Protein 1JI9 (pdb70)

InterPro domains:
  IPR000006 Metallothionein, vertebrate [PF00131] (1-68)
  IPR000006 Metallothionein, vertebrate [PR00860] (6-18)
  IPR000006 Metallothionein, vertebrate [PR00860] (28-41)
  IPR000006 Metallothionein, vertebrate [PR00860] (42-51)
  IPR000006 Metallothionein, vertebrate [PTHR23299] (1-68)
  IPR017854 Metallothionein domain superfamily [SSF57868] (1-68)
  IPR018064 Metallothionein, vertebrate, metal binding site [PS00203] (14-32)
  IPR023587 Metallothionein domain superfamily, vertebrate [G3DSA:4.10.10.10] (1-68)

B-factor: mean 1.06, std 0.88, range [0.21, 5.03]

Secondary structure (DSSP, 8-state):
----SSS-TT-TTTTTT-TT---SS--STTSS-SS--

Nearest PDB structures (foldseek):
  1ji9-assembly1_A  TM=1.028E+00  e=2.757E-07  Mus musculus
  2fj4-assembly1_A  TM=8.692E-01  e=2.219E-04  Homo sapiens

GO terms:
  GO:0030003 intracellular monoatomic cation homeostasis (P, IDA)
  GO:0050768 negative regulation of neurogenesis (P, IDA)
  GO:0046872 metal ion binding (F, IDA)
  GO:0005829 cytosol (C, TAS)
  GO:0071585 detoxification of cadmium ion (P, IMP)
  GO:0008021 synaptic vesicle (C, IDA)
  GO:0043524 negative regulation of neuron apoptotic process (P, IDA)
  GO:0008270 zinc ion binding (F, IDA)
  GO:0006829 zinc ion transport (P, IDA)
  GO:0006882 intracellular zinc ion homeostasis (P, IDA)
  GO:0008270 zinc ion binding (F, IC)
  GO:0043066 negative regulation of apoptotic process (P, IMP)
  GO:0006882 intracellular zinc ion homeostasis (P, IMP)
  GO:0006979 response to oxidative stress (P, IMP)

Structure (mmCIF, N/CA/C/O backbone):
data_1JI9
#
_entry.id   1JI9
#
_cell.length_a   1.000
_cell.length_b   1.000
_cell.length_c   1.000
_cell.angle_alpha   90.00
_cell.angle_beta   90.00
_cell.angle_gamma   90.00
#
_symmetry.space_group_name_H-M   'P 1'
#
loop_
_entity.id
_entity.type
_entity.pdbx_description
1 polymer METALLOTHIONEIN-III
2 non-polymer 'CADMIUM ION'
#
loop_
_atom_site.group_PDB
_atom_site.id
_atom_site.type_symbol
_atom_site.label_atom_id
_atom_site.label_alt_id
_atom_site.label_comp_id
_atom_site.label_asym_id
_atom_site.label_entity_id
_atom_site.label_seq_id
_atom_site.pdbx_PDB_ins_code
_atom_site.Cartn_x
_atom_site.Cartn_y
_atom_site.Cartn_z
_atom_site.occupancy
_atom_site.B_iso_or_equiv
_atom_site.auth_seq_id
_atom_site.auth_comp_id
_atom_site.auth_asym_id
_atom_site.auth_atom_id
_atom_site.pdbx_PDB_model_num
ATOM 1 N N . LYS A 1 1 ? -7.367 1.994 8.166 1.00 1.94 32 LYS A N 1
ATOM 2 C CA . LYS A 1 1 ? -6.337 3.073 8.213 1.00 1.49 32 LYS A CA 1
ATOM 3 C C . LYS A 1 1 ? -5.594 3.158 6.877 1.00 1.14 32 LYS A C 1
ATOM 4 O O . LYS A 1 1 ? -5.627 2.242 6.079 1.00 1.67 32 LYS A O 1
ATOM 25 N N . SER A 1 2 ? -4.921 4.249 6.628 1.00 1.05 33 SER A N 1
ATOM 26 C CA . SER A 1 2 ? -4.174 4.387 5.344 1.00 0.88 33 SER A CA 1
ATOM 27 C C . SER A 1 2 ? -3.225 3.205 5.162 1.00 0.95 33 SER A C 1
ATOM 28 O O . SER A 1 2 ? -2.796 2.901 4.068 1.00 1.93 33 SER A O 1
ATOM 36 N N . CYS A 1 3 ? -2.909 2.545 6.237 1.00 0.52 34 CYS A N 1
ATOM 37 C CA . CYS A 1 3 ? -1.990 1.363 6.183 1.00 0.56 34 CYS A CA 1
AT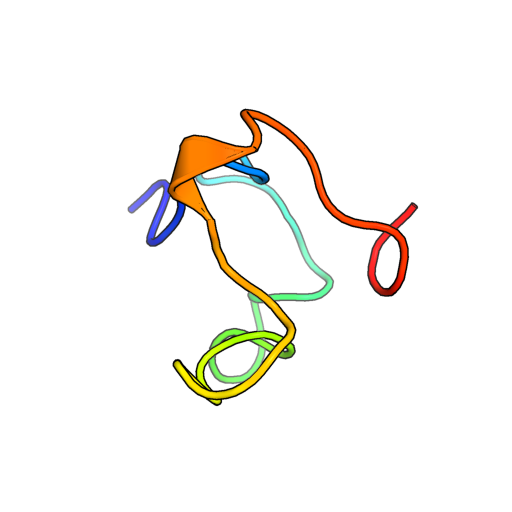OM 38 C C . CYS A 1 3 ? -0.896 1.543 5.137 1.00 0.46 34 CYS A C 1
ATOM 39 O O . CYS A 1 3 ? -0.408 0.570 4.611 1.00 0.50 34 CYS A O 1
ATOM 47 N N . CYS A 1 4 ? -0.515 2.748 4.796 1.00 0.45 35 CYS A N 1
ATOM 48 C CA . CYS A 1 4 ? 0.523 2.876 3.733 1.00 0.46 35 CYS A CA 1
ATOM 49 C C . CYS A 1 4 ? 0.958 4.309 3.470 1.00 0.42 35 CYS A C 1
ATOM 50 O O . CYS A 1 4 ? 0.250 5.264 3.722 1.00 0.72 35 CYS A O 1
ATOM 58 N N . SER A 1 5 ? 2.103 4.426 2.870 1.00 0.43 36 SER A N 1
ATOM 59 C CA . SER A 1 5 ? 2.622 5.745 2.454 1.00 0.43 36 SER A CA 1
ATOM 60 C C . SER A 1 5 ? 2.357 5.861 0.951 1.00 0.38 36 SER A C 1
ATOM 61 O O . SER A 1 5 ? 2.430 6.923 0.365 1.00 0.46 36 SER A O 1
ATOM 69 N N . CYS A 1 6 ? 2.014 4.748 0.334 1.00 0.33 37 CYS A N 1
ATOM 70 C CA . CYS A 1 6 ? 1.700 4.759 -1.131 1.00 0.31 37 CYS A CA 1
ATOM 71 C C . CYS A 1 6 ? 0.193 4.624 -1.350 1.00 0.25 37 CYS A C 1
ATOM 72 O O . CYS A 1 6 ? -0.295 4.625 -2.464 1.00 0.26 37 CYS A O 1
ATOM 80 N N . CYS A 1 7 ? -0.535 4.493 -0.286 1.00 0.24 38 CYS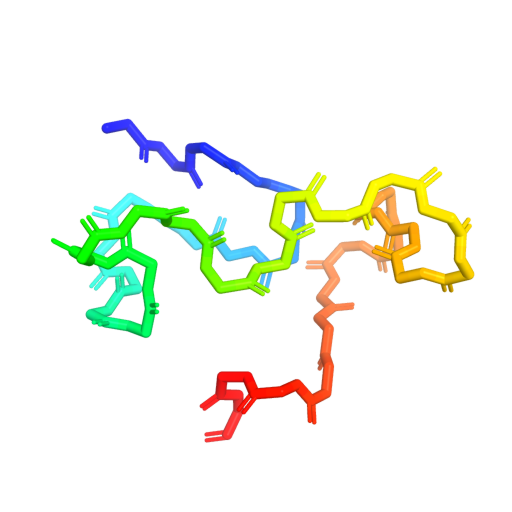 A N 1
ATOM 81 C CA . CYS A 1 7 ? -1.999 4.338 -0.365 1.00 0.22 38 CYS A CA 1
ATOM 82 C C . CYS A 1 7 ? -2.703 5.103 0.750 1.00 0.23 38 CYS A C 1
ATOM 83 O O . CYS A 1 7 ? -2.134 5.350 1.795 1.00 0.27 38 CYS A O 1
ATOM 91 N N . PRO A 1 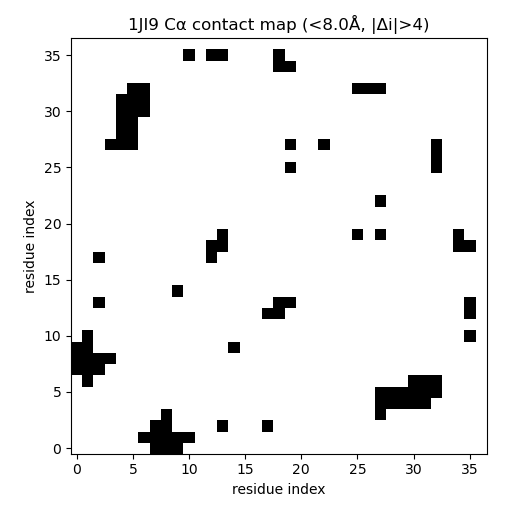8 ? -3.939 5.419 0.495 1.00 0.27 39 PRO A N 1
ATOM 92 C CA . PRO A 1 8 ? -4.768 6.120 1.480 1.00 0.35 39 PRO A CA 1
ATOM 93 C C . PRO A 1 8 ? -5.518 5.077 2.310 1.00 0.31 39 PRO A C 1
ATOM 94 O O . PRO A 1 8 ? -5.275 3.893 2.189 1.00 0.27 39 PRO A O 1
ATOM 105 N N . ALA A 1 9 ? -6.430 5.489 3.135 1.00 0.42 40 ALA A N 1
ATOM 106 C CA . ALA A 1 9 ? -7.188 4.492 3.941 1.00 0.46 40 ALA A CA 1
ATOM 107 C C . ALA A 1 9 ? -8.341 3.924 3.115 1.00 0.39 40 ALA A C 1
ATOM 108 O O . ALA A 1 9 ? -9.141 3.146 3.595 1.00 0.45 40 ALA A O 1
ATOM 115 N N . GLY A 1 10 ? -8.439 4.321 1.878 1.00 0.33 41 GLY A N 1
ATOM 116 C CA . GLY A 1 10 ? -9.548 3.820 1.021 1.00 0.36 41 GLY A CA 1
ATOM 117 C C . GLY A 1 10 ? -9.024 2.822 -0.018 1.00 0.33 41 GLY A C 1
ATOM 118 O O . GLY A 1 10 ? -9.796 2.187 -0.709 1.00 0.37 41 GLY A O 1
ATOM 122 N N . CYS A 1 11 ? -7.731 2.666 -0.149 1.00 0.28 42 CYS A N 1
ATOM 123 C CA . CYS A 1 11 ? -7.213 1.711 -1.146 1.00 0.29 42 CYS A CA 1
ATOM 124 C C . CYS A 1 11 ? -7.920 0.374 -1.018 1.00 0.28 42 CYS A C 1
ATOM 125 O O . CYS A 1 11 ? -7.676 -0.378 -0.096 1.00 0.27 42 CYS A O 1
ATOM 133 N N . GLU A 1 12 ? -8.771 0.048 -1.938 1.00 0.36 43 GLU A N 1
ATOM 134 C CA . GLU A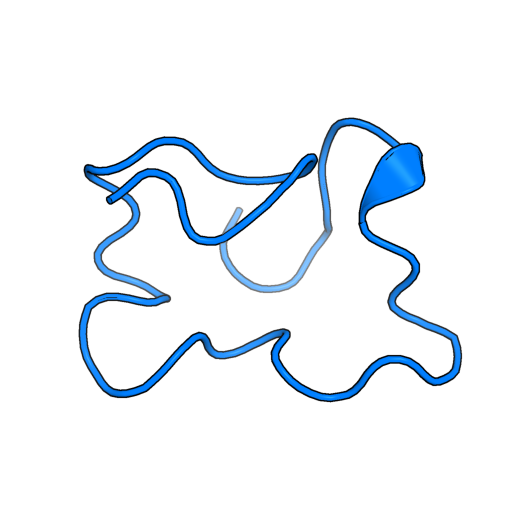 1 12 ? -9.445 -1.263 -1.846 1.00 0.38 43 GLU A CA 1
ATOM 135 C C . GLU A 1 12 ? -8.465 -2.348 -2.255 1.00 0.35 43 GLU A C 1
ATOM 136 O O . GLU A 1 12 ? -8.705 -3.529 -2.104 1.00 0.37 43 GLU A O 1
ATOM 148 N N . LYS A 1 13 ? -7.336 -1.935 -2.715 1.00 0.32 44 LYS A N 1
ATOM 149 C CA . LYS A 1 13 ? -6.279 -2.893 -3.077 1.00 0.32 44 LYS A CA 1
ATOM 150 C C . LYS A 1 13 ? -5.704 -3.412 -1.792 1.00 0.27 44 LYS A C 1
ATOM 151 O O . LYS A 1 13 ? -5.167 -4.490 -1.696 1.00 0.29 44 LYS A O 1
ATOM 170 N N . CYS A 1 14 ? -5.827 -2.603 -0.807 1.00 0.23 45 CYS A N 1
ATOM 171 C CA . CYS A 1 14 ? -5.293 -2.948 0.528 1.00 0.22 45 CYS A CA 1
ATOM 172 C C . CYS A 1 14 ? -6.435 -3.321 1.444 1.00 0.23 45 CYS A C 1
ATOM 173 O O . CYS A 1 14 ? -6.258 -3.723 2.577 1.00 0.27 45 CYS A O 1
ATOM 181 N N . ALA A 1 15 ? -7.608 -3.168 0.942 1.00 0.25 46 ALA A N 1
ATOM 182 C CA . ALA A 1 15 ? -8.814 -3.474 1.716 1.00 0.30 46 ALA A CA 1
ATOM 183 C C . ALA A 1 15 ? -8.900 -4.968 2.034 1.00 0.29 46 ALA A C 1
ATOM 184 O O . ALA A 1 15 ? -9.761 -5.407 2.771 1.00 0.34 46 ALA A O 1
ATOM 191 N N . LYS A 1 16 ? -8.011 -5.749 1.492 1.00 0.28 47 LYS A N 1
ATOM 192 C CA . LYS A 1 16 ? -8.031 -7.201 1.764 1.00 0.34 47 LYS A CA 1
ATOM 193 C C . LYS A 1 16 ? -7.010 -7.533 2.837 1.00 0.37 47 LYS A C 1
ATOM 194 O O . LYS A 1 16 ? -7.263 -8.283 3.759 1.00 0.43 47 LYS A O 1
ATOM 213 N N . ASP A 1 17 ? -5.861 -6.962 2.712 1.00 0.36 48 ASP A N 1
ATOM 214 C CA . ASP A 1 17 ? -4.783 -7.199 3.698 1.00 0.44 48 ASP A CA 1
ATOM 215 C C . ASP A 1 17 ? -3.541 -6.429 3.276 1.00 0.43 48 ASP A C 1
ATOM 216 O O . ASP A 1 17 ? -2.430 -6.917 3.352 1.00 0.51 48 ASP A O 1
ATOM 225 N N . CYS A 1 18 ? -3.729 -5.227 2.823 1.00 0.36 49 CYS A N 1
ATOM 226 C CA . CYS 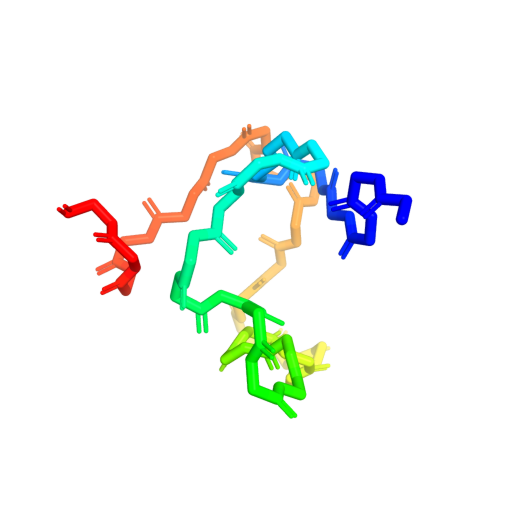A 1 18 ? -2.562 -4.411 2.379 1.00 0.36 49 CYS A CA 1
ATOM 227 C C . CYS A 1 18 ? -1.774 -5.190 1.325 1.00 0.39 49 CYS A C 1
ATOM 228 O O . CYS A 1 18 ? -0.857 -5.926 1.632 1.00 0.45 49 CYS A O 1
ATOM 236 N N . VAL A 1 19 ? -2.147 -5.045 0.085 1.00 0.42 50 VAL A N 1
ATOM 237 C CA . VAL A 1 19 ? -1.456 -5.782 -1.003 1.00 0.47 50 VAL A CA 1
ATOM 238 C C . VAL A 1 19 ? 0.038 -5.453 -1.029 1.00 0.48 50 VAL A C 1
ATOM 239 O O . VAL A 1 19 ? 0.836 -6.216 -1.537 1.00 0.48 50 VAL A O 1
ATOM 252 N N . CYS A 1 20 ? 0.434 -4.339 -0.480 1.00 0.49 51 CYS A N 1
ATOM 253 C CA . CYS A 1 20 ? 1.892 -4.012 -0.482 1.00 0.52 51 CYS A CA 1
ATOM 254 C C . CYS A 1 20 ? 2.505 -4.314 0.888 1.00 0.70 51 CYS A C 1
ATOM 255 O O . CYS A 1 20 ? 3.611 -3.908 1.182 1.00 1.07 51 CYS A O 1
ATOM 263 N N . LYS A 1 21 ? 1.802 -5.025 1.727 1.00 0.61 52 LYS A N 1
ATOM 264 C CA . LYS A 1 21 ? 2.353 -5.352 3.071 1.00 0.92 52 LYS A CA 1
ATOM 265 C C . LYS A 1 21 ? 3.822 -5.744 2.969 1.00 0.94 52 LYS A C 1
ATOM 266 O O . LYS A 1 21 ? 4.613 -5.491 3.855 1.00 1.19 52 LYS A O 1
ATOM 285 N N . GLY A 1 22 ? 4.183 -6.362 1.893 1.00 0.92 53 GLY A N 1
ATOM 286 C CA . GLY A 1 22 ? 5.599 -6.786 1.710 1.00 1.17 53 GLY A CA 1
ATOM 287 C C . GLY A 1 22 ? 6.516 -5.567 1.801 1.00 0.85 53 GLY A C 1
ATOM 288 O O . GLY A 1 22 ? 6.614 -4.784 0.877 1.00 0.85 53 GLY A O 1
ATOM 292 N N . GLU A 1 23 ? 7.193 -5.400 2.904 1.00 1.09 54 GLU A N 1
ATOM 293 C CA . GLU A 1 23 ? 8.106 -4.231 3.042 1.00 1.28 54 GLU A CA 1
ATOM 294 C C . GLU A 1 23 ? 9.477 -4.571 2.464 1.00 1.32 54 GLU A C 1
ATOM 295 O O . GLU A 1 23 ? 10.505 -4.301 3.053 1.00 1.73 54 GLU A O 1
ATOM 307 N N . GLU A 1 24 ? 9.488 -5.160 1.306 1.00 1.10 55 GLU A N 1
ATOM 308 C CA . GLU A 1 24 ? 10.768 -5.529 0.652 1.00 1.37 55 GLU A CA 1
ATOM 309 C C . GLU A 1 24 ? 11.187 -4.423 -0.319 1.00 1.48 55 GLU A C 1
ATOM 310 O O . GLU A 1 24 ? 11.725 -3.408 0.076 1.00 1.73 55 GLU A O 1
ATOM 322 N N . GLY A 1 25 ? 10.927 -4.602 -1.582 1.00 1.59 56 GLY A N 1
ATOM 323 C CA . GLY A 1 25 ? 11.287 -3.555 -2.574 1.00 1.92 56 GLY A CA 1
ATOM 324 C C . GLY A 1 25 ? 10.074 -2.653 -2.802 1.00 1.84 56 GLY A C 1
ATOM 325 O O . GLY A 1 25 ? 10.145 -1.660 -3.499 1.00 2.18 56 GLY A O 1
ATOM 329 N N . ALA A 1 26 ? 8.955 -2.998 -2.219 1.00 1.44 57 ALA A N 1
ATOM 330 C CA . ALA A 1 26 ? 7.731 -2.178 -2.394 1.00 1.44 57 ALA A CA 1
ATOM 331 C C . ALA A 1 26 ? 7.666 -1.079 -1.344 1.00 0.99 57 ALA A C 1
ATOM 332 O O . ALA A 1 26 ? 6.626 -0.772 -0.795 1.00 1.36 57 ALA A O 1
ATOM 339 N N . LYS A 1 27 ? 8.778 -0.500 -1.072 1.00 0.75 58 LYS A N 1
ATOM 340 C CA . LYS A 1 27 ? 8.856 0.587 -0.064 1.00 1.08 58 LYS A CA 1
ATOM 341 C C . LYS A 1 27 ? 7.629 1.502 -0.148 1.00 0.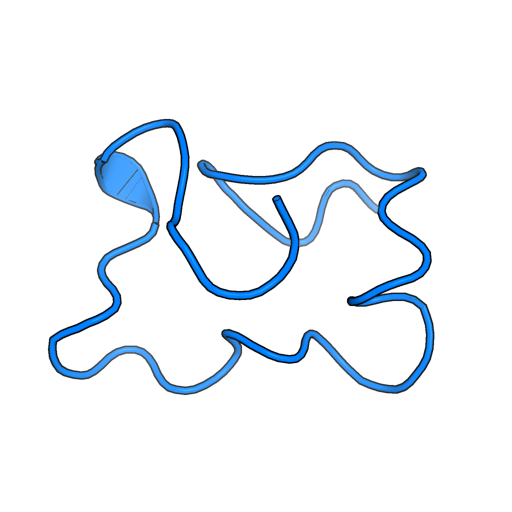96 58 LYS A C 1
ATOM 342 O O . LYS A 1 27 ? 7.235 1.933 -1.214 1.00 1.04 58 LYS A O 1
ATOM 361 N N . ALA A 1 28 ? 7.028 1.803 0.972 1.00 0.95 59 ALA A N 1
ATOM 362 C CA . ALA A 1 28 ? 5.831 2.694 0.962 1.00 0.90 59 ALA A CA 1
ATOM 363 C C . ALA A 1 28 ? 6.271 4.152 0.986 1.00 0.74 59 ALA A C 1
ATOM 364 O O . ALA A 1 28 ? 5.660 5.013 0.385 1.00 0.69 59 ALA A O 1
ATOM 371 N N . GLU A 1 29 ? 7.340 4.419 1.669 1.00 0.76 60 GLU A N 1
ATOM 372 C CA . GLU A 1 29 ? 7.872 5.806 1.747 1.00 0.69 60 GLU A CA 1
ATOM 373 C C . GLU A 1 29 ? 7.759 6.462 0.392 1.00 0.55 60 GLU A C 1
ATOM 374 O O . GLU A 1 29 ? 7.518 7.644 0.257 1.00 0.53 60 GLU A O 1
ATOM 386 N N . ALA A 1 30 ? 7.914 5.667 -0.604 1.00 0.56 61 ALA A N 1
ATOM 387 C CA . ALA A 1 30 ? 7.802 6.153 -2.006 1.00 0.55 61 ALA A CA 1
ATOM 388 C C . ALA A 1 30 ? 6.678 7.183 -2.129 1.00 0.46 61 ALA A C 1
ATOM 389 O O . ALA A 1 30 ? 6.683 8.002 -3.021 1.00 0.59 61 ALA A O 1
ATOM 396 N N . GLU A 1 31 ? 5.707 7.094 -1.243 1.00 0.36 62 GLU A N 1
ATOM 397 C CA . GLU A 1 31 ? 4.515 7.994 -1.235 1.00 0.36 62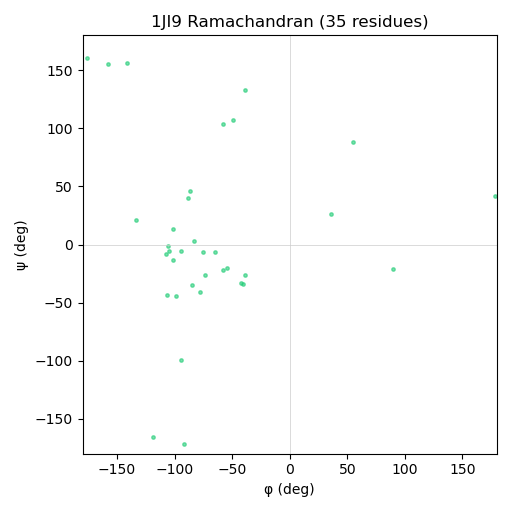 GLU A CA 1
ATOM 398 C C . GLU A 1 31 ? 3.420 7.390 -2.088 1.00 0.34 62 GLU A C 1
ATOM 399 O O . GLU A 1 31 ? 2.253 7.698 -1.949 1.00 0.36 62 GLU A O 1
ATOM 411 N N . LYS A 1 32 ? 3.800 6.523 -2.959 1.00 0.36 63 LYS A N 1
ATOM 412 C CA . LYS A 1 32 ? 2.834 5.850 -3.837 1.00 0.36 63 LYS A CA 1
ATOM 413 C C . LYS A 1 32 ? 3.448 4.549 -4.346 1.00 0.40 63 LYS A C 1
ATOM 414 O O . LYS A 1 32 ? 4.651 4.397 -4.398 1.00 0.43 63 LYS A O 1
ATOM 433 N N . CYS A 1 33 ? 2.640 3.609 -4.704 1.00 0.40 64 CYS A N 1
ATOM 434 C CA . CYS A 1 33 ? 3.198 2.314 -5.207 1.00 0.45 64 CYS A CA 1
ATOM 435 C C . CYS A 1 33 ? 2.769 2.044 -6.649 1.00 0.49 64 CYS A C 1
ATOM 436 O O . CYS A 1 33 ? 2.299 2.920 -7.347 1.00 0.54 64 CYS A O 1
ATOM 444 N N . SER A 1 34 ? 2.950 0.832 -7.102 1.00 0.51 65 SER A N 1
ATOM 445 C CA . SER A 1 34 ? 2.582 0.490 -8.502 1.00 0.57 65 SER A CA 1
ATOM 446 C C . SER A 1 34 ? 1.789 -0.820 -8.552 1.00 0.58 65 SER A C 1
ATOM 447 O O . SER A 1 34 ? 1.708 -1.463 -9.579 1.00 0.64 65 SER A O 1
ATOM 455 N N . CYS A 1 35 ? 1.193 -1.218 -7.462 1.00 0.54 66 CYS A N 1
ATOM 456 C CA . CYS A 1 35 ? 0.398 -2.490 -7.484 1.00 0.56 66 CYS A CA 1
ATOM 457 C C . CYS A 1 35 ? -1.086 -2.173 -7.447 1.00 0.52 66 CYS A C 1
ATOM 458 O O . CYS A 1 35 ? -1.889 -2.753 -8.151 1.00 0.59 66 CYS A O 1
ATOM 466 N N . CYS A 1 36 ? -1.440 -1.259 -6.617 1.00 0.48 67 CYS A N 1
ATOM 467 C CA . CYS A 1 36 ? -2.858 -0.862 -6.476 1.00 0.51 67 CYS A CA 1
ATOM 468 C C . 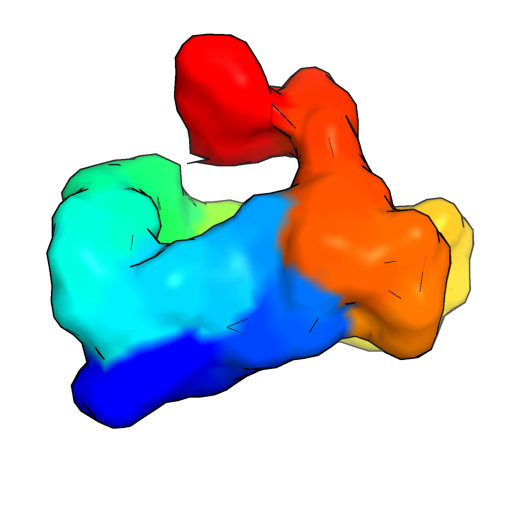CYS A 1 36 ? -3.267 0.051 -7.620 1.00 0.64 67 CYS A C 1
ATOM 469 O O . CYS A 1 36 ? -4.346 -0.051 -8.171 1.00 1.02 67 CYS A O 1
ATOM 477 N N . GLN A 1 37 ? -2.400 0.942 -7.963 1.00 0.59 68 GLN A N 1
ATOM 478 C CA . GLN A 1 37 ? -2.679 1.902 -9.066 1.00 0.69 68 GLN A CA 1
ATOM 479 C C . GLN A 1 37 ? -3.457 1.216 -10.193 1.00 0.87 68 GLN A C 1
ATOM 480 O O . GLN A 1 37 ? -4.672 1.323 -10.196 1.00 1.05 68 GLN A O 1
#

Solvent-accessible surface area: 2893 Å² total; per-residue (Å²): 210,45,60,34,63,16,12,84,72,57,20,148,88,13,73,177,101,18,73,11,141,40,151,135,66,46,105,29,127,51,138,116,13,105,68,18,168

Foldseek 3Di:
DQLALQGGPPLVCCVVPYVVVPCDVQPRVVSHGDPSD

Radius of gyration: 8.39 Å; Cα contacts (8 Å, |Δi|>4): 45; chains: 1; bounding box: 21×15×17 Å

Organism: Mus musculus (NCBI:txid10090)

Sequence (37 aa):
KSCCSCCPAGCEKCAKDCVCKGEEGAKAEAEKCSCCQ